Protein AF-E1QRK5-F1 (afdb_monomer)

Sequence (60 aa):
MAELSSYMEKEYEVECDGQIVKLKPVKVWMLAPKGRRGVIIGLFKCPGGKVVRKAIGKAE

Secondary structure (DSSP, 8-state):
---HHHHHHS-EEEEETTEEEEE--SEEEEE--TTS-EEEEEEEE-TTS-EEEEEEEEE-

Solvent-accessible surface area (backbone atoms only — not comparable to full-atom values): 3753 Å² total; per-residue (Å²): 131,86,58,68,66,67,62,41,77,40,72,41,83,42,79,47,97,90,38,81,41,79,44,52,35,80,45,71,48,78,53,63,56,92,98,51,79,23,34,26,36,30,34,32,73,39,95,89,72,51,72,48,78,45,80,77,48,69,48,127

Foldseek 3Di:
DPPQVVQQVAWDFDQDPNDTDTFGFPDWDWDDDPPDWIFIKGWTQDPVRDIDIDTDGIHD

Radius of gyration: 12.03 Å; Cα contacts (8 Å, |Δi|>4): 121; chains: 1; bounding box: 32×15×32 Å

InterPro domains:
  IPR020906 Double-stranded DNA-binding Cren7 [MF_01387] (4-60)
  IPR020906 Double-stranded DNA-binding Cren7 [PF11520] (10-59)
  IPR038647 Cren7 superfamily [G3DSA:2.30.30.610] (11-59)

Organism: Vulcanisaeta distributa (strain DSM 14429 / JCM 11212 / NBRC 100878 / IC-017) (NCBI:txid572478)

Nearest PDB structures (foldseek):
  8wv3-assembly1_H  TM=6.698E-01  e=2.906E-01  Bacillus methanolicus
  8wv3-assembly1_A  TM=6.740E-01  e=5.468E-01  Bacillus methanolicus
  8wv3-assembly1_B  TM=6.639E-01  e=5.468E-01  Bacillus methanolicus
  5c7q-assembly1_B  TM=6.668E-01  e=2.050E+00  Bdellovibrio bacteriovorus HD100
  1vhz-assembly1_B  TM=5.564E-01  e=2.436E+00  Escherichia coli

pLDDT: mean 91.86, std 8.7, range [49.94, 98.0]

Mean predicted aligned error: 3.65 Å

Structure (mmCIF, N/CA/C/O backbone):
data_AF-E1QRK5-F1
#
_entry.id   AF-E1QRK5-F1
#
loop_
_atom_site.group_PDB
_atom_site.id
_atom_site.type_symbol
_atom_site.label_atom_id
_atom_site.label_alt_id
_atom_site.label_comp_id
_atom_site.label_asym_id
_atom_site.label_entity_id
_atom_site.label_seq_id
_atom_site.pdbx_PDB_ins_code
_atom_site.Cartn_x
_atom_site.Cartn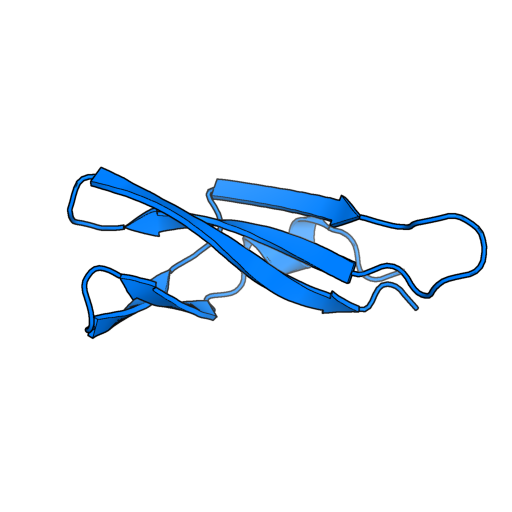_y
_atom_site.Cartn_z
_atom_site.occupancy
_atom_site.B_iso_or_equiv
_atom_site.auth_seq_id
_atom_site.auth_comp_id
_atom_site.auth_asym_id
_atom_site.auth_atom_id
_atom_site.pdbx_PDB_model_num
ATOM 1 N N . MET A 1 1 ? 17.281 3.604 -5.002 1.00 49.94 1 MET A N 1
ATOM 2 C CA . MET A 1 1 ? 16.048 2.818 -4.793 1.00 49.94 1 MET A CA 1
ATOM 3 C C . MET A 1 1 ? 15.588 3.044 -3.369 1.00 49.94 1 MET A C 1
ATOM 5 O O . MET A 1 1 ? 16.337 2.718 -2.460 1.00 49.94 1 MET A O 1
ATOM 9 N N . ALA A 1 2 ? 14.421 3.653 -3.160 1.00 58.88 2 ALA A N 1
ATOM 10 C CA . ALA A 1 2 ? 13.820 3.639 -1.831 1.00 58.88 2 ALA A CA 1
ATOM 11 C C . ALA A 1 2 ? 13.426 2.191 -1.511 1.00 58.88 2 ALA A C 1
ATOM 13 O O . ALA A 1 2 ? 12.676 1.571 -2.266 1.00 58.88 2 ALA A O 1
ATOM 14 N N . GLU A 1 3 ? 13.973 1.649 -0.428 1.00 81.94 3 GLU A N 1
ATOM 15 C CA . GLU A 1 3 ? 13.639 0.314 0.062 1.00 81.94 3 GLU A CA 1
ATOM 16 C C . GLU A 1 3 ? 12.126 0.208 0.312 1.00 81.94 3 GLU A C 1
ATOM 18 O O . GLU A 1 3 ? 11.522 1.105 0.914 1.00 81.94 3 GLU A O 1
ATOM 23 N N . LEU A 1 4 ? 11.495 -0.886 -0.135 1.00 84.25 4 LEU A N 1
ATOM 24 C CA . LEU A 1 4 ? 10.052 -1.115 0.047 1.00 84.25 4 LEU A CA 1
ATOM 25 C C . LEU A 1 4 ? 9.651 -1.103 1.532 1.00 84.25 4 LEU A C 1
ATOM 27 O O . LEU A 1 4 ? 8.520 -0.740 1.859 1.00 84.25 4 LEU A O 1
ATOM 31 N N . SER A 1 5 ? 10.584 -1.439 2.427 1.00 85.56 5 SER A N 1
ATOM 32 C CA . SER A 1 5 ? 10.417 -1.353 3.882 1.00 85.56 5 SER A CA 1
ATOM 33 C C . SER A 1 5 ? 10.065 0.061 4.350 1.00 85.56 5 SER A C 1
ATOM 35 O O . SER A 1 5 ? 9.156 0.226 5.160 1.00 85.56 5 SER A O 1
ATOM 37 N N . SER A 1 6 ?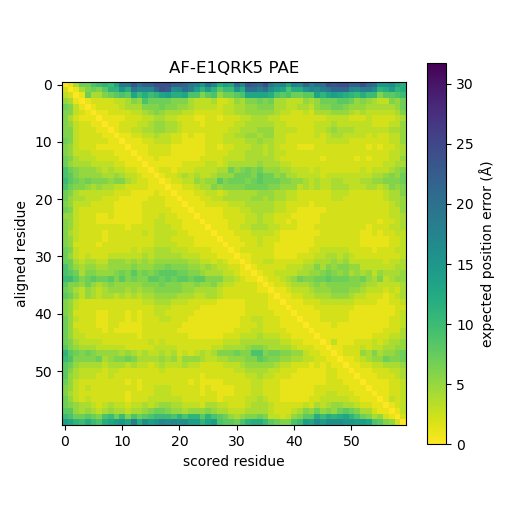 10.675 1.094 3.759 1.00 91.88 6 SER A N 1
ATOM 38 C CA . SER A 1 6 ? 10.404 2.494 4.116 1.00 91.88 6 SER A CA 1
ATOM 39 C C . SER A 1 6 ? 8.960 2.918 3.828 1.00 91.88 6 SER A C 1
ATOM 41 O O . SER A 1 6 ? 8.430 3.822 4.474 1.00 91.88 6 SER A O 1
ATOM 43 N N . TYR A 1 7 ? 8.295 2.265 2.869 1.00 92.06 7 TYR A N 1
ATOM 44 C CA . TYR A 1 7 ? 6.885 2.507 2.578 1.00 92.06 7 TYR A CA 1
ATOM 45 C C . TYR A 1 7 ? 5.957 1.790 3.562 1.00 92.06 7 TYR A C 1
ATOM 47 O O . TYR A 1 7 ? 4.824 2.240 3.712 1.00 92.06 7 TYR A O 1
ATOM 55 N N . MET A 1 8 ? 6.408 0.719 4.230 1.00 93.44 8 MET A N 1
ATOM 56 C CA . MET A 1 8 ? 5.620 0.013 5.248 1.00 93.44 8 MET A CA 1
ATOM 57 C C . MET A 1 8 ? 5.505 0.779 6.566 1.00 93.44 8 MET A C 1
ATOM 59 O O . MET A 1 8 ? 4.499 0.670 7.261 1.00 93.44 8 MET A O 1
ATOM 63 N N . GLU A 1 9 ? 6.512 1.578 6.905 1.00 93.12 9 GLU A N 1
ATOM 64 C CA . GLU A 1 9 ? 6.560 2.282 8.191 1.00 93.12 9 GLU A CA 1
ATOM 65 C C . GLU A 1 9 ? 5.743 3.581 8.207 1.00 93.12 9 GLU A C 1
ATOM 67 O O . GLU A 1 9 ? 5.368 4.064 9.281 1.00 93.12 9 GLU A O 1
ATOM 72 N N . LYS A 1 10 ? 5.439 4.123 7.023 1.00 95.19 10 LYS A N 1
ATOM 73 C CA . LYS A 1 10 ? 4.696 5.372 6.837 1.00 95.19 10 LYS A CA 1
ATOM 74 C C . LYS A 1 10 ? 3.189 5.159 6.933 1.00 95.19 10 LYS A C 1
ATOM 76 O O . LYS A 1 10 ? 2.653 4.134 6.513 1.00 95.19 10 LYS A O 1
ATOM 81 N N . GLU A 1 11 ? 2.506 6.180 7.433 1.00 96.38 11 GLU A N 1
ATOM 82 C CA . GLU A 1 11 ? 1.051 6.261 7.392 1.00 96.38 11 GLU A CA 1
ATOM 83 C C . GLU A 1 11 ? 0.590 6.975 6.127 1.00 96.38 11 GLU A C 1
ATOM 85 O O . GLU A 1 11 ? 1.190 7.959 5.691 1.00 96.38 11 GLU A O 1
ATOM 90 N N . TYR A 1 12 ? -0.504 6.485 5.560 1.00 96.62 12 TYR A N 1
ATOM 91 C CA . TYR A 1 12 ? -1.138 7.072 4.392 1.00 96.62 12 TYR A CA 1
ATOM 92 C C . TYR A 1 12 ? -2.601 7.321 4.692 1.00 96.62 12 TYR A C 1
ATOM 94 O O . TYR A 1 12 ? -3.255 6.530 5.369 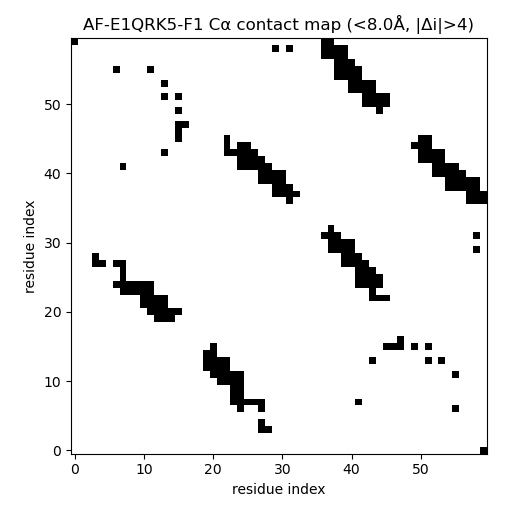1.00 96.62 12 TYR A O 1
ATOM 102 N N . GLU A 1 13 ? -3.120 8.407 4.141 1.00 96.56 13 GLU A N 1
ATOM 103 C CA . GLU A 1 13 ? -4.553 8.651 4.103 1.00 96.56 13 GLU A CA 1
ATOM 104 C C . GLU A 1 13 ? -5.191 7.649 3.145 1.00 96.56 13 GLU A C 1
ATOM 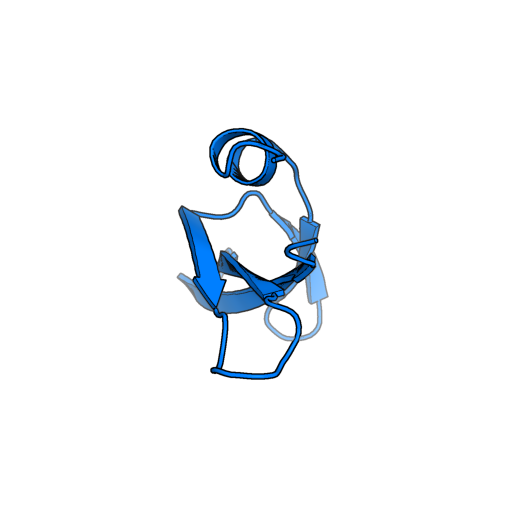106 O O . GLU A 1 13 ? -4.824 7.571 1.970 1.00 96.56 13 GLU A O 1
ATOM 111 N N . VAL A 1 14 ? -6.127 6.855 3.641 1.00 96.31 14 VAL A N 1
ATOM 112 C CA . VAL A 1 14 ? -6.848 5.832 2.891 1.00 96.31 14 VAL A CA 1
ATOM 113 C C . VAL A 1 14 ? -8.329 6.060 3.110 1.00 96.31 14 VAL A C 1
ATOM 115 O O . VAL A 1 14 ? -8.773 6.268 4.235 1.00 96.31 14 VAL A O 1
ATOM 118 N N . GLU A 1 15 ? -9.088 6.032 2.024 1.00 94.94 15 GLU A N 1
ATOM 119 C CA . GLU A 1 15 ? -10.538 6.084 2.109 1.00 94.94 15 GLU A CA 1
ATOM 120 C C . GLU A 1 15 ? -11.070 4.693 2.469 1.00 94.94 15 GLU A C 1
ATOM 122 O O . GLU A 1 15 ? -10.872 3.721 1.735 1.00 94.94 15 GLU A O 1
ATOM 127 N N . CYS A 1 16 ? -11.720 4.607 3.622 1.00 92.69 16 CYS A N 1
ATOM 128 C CA . CYS A 1 16 ? -12.380 3.424 4.144 1.00 92.69 16 CYS A CA 1
ATOM 129 C C . CYS A 1 16 ? -13.852 3.771 4.378 1.00 92.69 16 CYS A C 1
ATOM 131 O O . CYS A 1 16 ? -14.156 4.602 5.228 1.00 92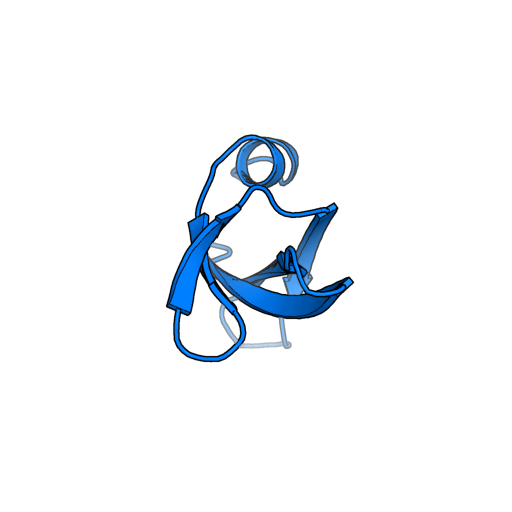.69 16 CYS A O 1
ATOM 133 N N . ASP A 1 17 ? -14.757 3.145 3.620 1.00 89.06 17 ASP A N 1
ATOM 134 C CA . ASP A 1 17 ? -16.212 3.321 3.766 1.00 89.06 17 ASP A CA 1
ATOM 135 C C . ASP A 1 17 ? -16.663 4.801 3.754 1.00 89.06 17 ASP A C 1
ATOM 137 O O . ASP A 1 17 ? -17.532 5.213 4.520 1.00 89.06 17 ASP A O 1
ATOM 141 N N . GLY A 1 18 ? -16.048 5.611 2.882 1.00 90.69 18 GLY A N 1
ATOM 142 C CA . GLY A 1 18 ? -16.343 7.041 2.728 1.00 90.69 18 GLY A CA 1
ATOM 143 C C . GLY A 1 18 ? -15.671 7.957 3.758 1.00 90.69 18 GLY A C 1
ATOM 144 O O . GLY A 1 18 ? -15.907 9.162 3.742 1.00 90.69 18 GLY A O 1
ATOM 145 N N . GLN A 1 19 ? -14.827 7.419 4.644 1.00 93.44 19 GLN A N 1
ATOM 146 C CA . GLN A 1 19 ? -14.043 8.195 5.607 1.00 93.44 19 GLN A CA 1
ATOM 147 C C . GLN A 1 19 ? -12.550 8.107 5.302 1.00 93.44 19 GLN A C 1
ATOM 149 O O . GLN A 1 19 ? -12.022 7.035 5.008 1.00 93.44 19 GLN A O 1
ATOM 154 N N . ILE A 1 20 ? -11.845 9.232 5.413 1.00 95.38 20 ILE A N 1
ATOM 155 C CA . ILE A 1 20 ? -10.389 9.265 5.272 1.00 95.38 20 ILE A CA 1
ATOM 156 C C . ILE A 1 20 ? -9.761 8.919 6.621 1.00 95.38 20 ILE A C 1
ATOM 158 O O . ILE A 1 20 ? -9.929 9.641 7.600 1.00 95.38 20 ILE A O 1
ATOM 162 N N . VAL A 1 21 ? -9.010 7.822 6.660 1.00 95.69 21 VAL A N 1
ATOM 163 C CA . VAL A 1 21 ? -8.289 7.350 7.847 1.00 95.69 21 VAL A CA 1
ATOM 164 C C . VAL A 1 21 ? -6.801 7.217 7.547 1.00 95.69 21 VAL A C 1
ATOM 166 O O . VAL A 1 21 ? -6.409 6.887 6.429 1.00 95.69 21 VAL A O 1
ATOM 169 N N . LYS A 1 22 ? -5.951 7.465 8.545 1.00 96.75 22 LYS A N 1
ATOM 170 C CA . LYS A 1 22 ? -4.505 7.244 8.427 1.00 96.75 22 LYS A CA 1
ATOM 171 C C . LYS A 1 22 ? -4.180 5.814 8.823 1.00 96.75 22 LYS A C 1
ATOM 173 O O . LYS A 1 22 ? 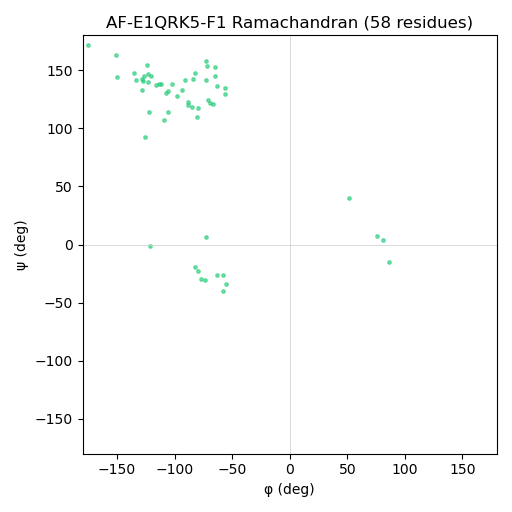-4.487 5.397 9.935 1.00 96.75 22 LYS A O 1
ATOM 178 N N . LEU A 1 23 ? -3.599 5.055 7.900 1.00 96.94 23 LEU A N 1
ATOM 179 C CA . LEU A 1 23 ? -3.263 3.650 8.107 1.00 96.94 23 LEU A CA 1
ATOM 180 C C . LEU A 1 23 ? -1.857 3.349 7.598 1.00 96.94 23 LEU A C 1
ATOM 182 O O . LEU A 1 23 ? -1.411 3.907 6.592 1.00 96.94 23 LEU A O 1
ATOM 186 N N . LYS A 1 24 ? -1.186 2.407 8.262 1.00 96.88 24 LYS A N 1
ATOM 187 C CA . LYS A 1 24 ? 0.016 1.756 7.732 1.00 96.88 24 LYS A CA 1
ATOM 188 C C . LYS A 1 24 ? -0.383 0.603 6.807 1.00 96.88 24 LYS A C 1
ATOM 190 O O . LYS A 1 24 ? -1.372 -0.086 7.085 1.00 96.88 24 LYS A O 1
ATOM 195 N N . PRO A 1 25 ? 0.342 0.373 5.703 1.00 97.31 25 PRO A N 1
ATOM 196 C CA . PRO A 1 25 ? 0.050 -0.748 4.828 1.00 97.31 25 PRO A CA 1
ATOM 197 C C . PRO A 1 25 ? 0.474 -2.066 5.485 1.00 97.31 25 PRO A C 1
ATOM 199 O O . PRO A 1 25 ? 1.524 -2.176 6.105 1.00 97.31 25 PRO A O 1
ATOM 202 N N . VAL A 1 26 ? -0.342 -3.095 5.289 1.00 97.00 26 VAL A N 1
ATOM 203 C CA . VAL A 1 26 ? -0.087 -4.483 5.700 1.00 97.00 26 VAL A CA 1
ATOM 204 C C . VAL A 1 26 ? 0.906 -5.160 4.753 1.00 97.00 26 VAL A C 1
ATOM 206 O O . VAL A 1 26 ? 1.637 -6.066 5.140 1.00 97.00 26 VAL A O 1
ATOM 209 N N . LYS A 1 27 ? 0.916 -4.745 3.482 1.00 96.88 27 LYS A N 1
ATOM 210 C CA . LYS A 1 27 ? 1.858 -5.228 2.471 1.00 96.88 27 LYS A CA 1
ATOM 211 C C . LYS A 1 27 ? 2.124 -4.138 1.448 1.00 96.88 27 LYS A C 1
ATOM 213 O O . LYS A 1 27 ? 1.204 -3.415 1.071 1.00 96.88 27 LYS A O 1
ATOM 218 N N . VAL A 1 28 ? 3.358 -4.073 0.964 1.00 97.06 28 VAL A N 1
ATOM 219 C CA . VAL A 1 28 ? 3.772 -3.155 -0.098 1.00 97.06 28 VAL A CA 1
ATOM 220 C C . VAL A 1 28 ? 4.466 -3.939 -1.208 1.00 97.06 28 VAL A C 1
ATOM 222 O O . VAL A 1 28 ? 5.206 -4.882 -0.934 1.00 97.06 28 VAL A O 1
ATOM 225 N N . TRP A 1 29 ? 4.208 -3.578 -2.463 1.00 95.38 29 TRP A N 1
ATOM 226 C CA . TRP A 1 29 ? 4.919 -4.121 -3.622 1.00 95.38 29 TRP A CA 1
ATOM 227 C C . TRP A 1 29 ? 4.970 -3.109 -4.765 1.00 95.38 29 TRP A C 1
ATOM 229 O O . TRP A 1 29 ? 4.204 -2.146 -4.809 1.00 95.38 29 TRP A O 1
ATOM 239 N N . MET A 1 30 ? 5.870 -3.351 -5.714 1.00 94.75 30 MET A N 1
ATOM 240 C CA . MET A 1 30 ? 5.966 -2.583 -6.949 1.00 94.75 30 MET A CA 1
ATOM 241 C C . MET A 1 30 ? 5.157 -3.261 -8.059 1.00 94.75 30 MET A C 1
ATOM 243 O O . MET A 1 30 ? 5.270 -4.465 -8.278 1.00 94.75 30 MET A O 1
ATOM 247 N N . LEU A 1 31 ? 4.358 -2.480 -8.782 1.00 94.50 31 LEU A N 1
ATOM 248 C CA . LEU A 1 31 ? 3.715 -2.873 -10.030 1.00 94.50 31 LEU A CA 1
ATOM 249 C C . LEU A 1 31 ? 4.393 -2.114 -11.176 1.00 94.50 31 LEU A C 1
ATOM 251 O O . LEU A 1 31 ? 4.195 -0.909 -11.320 1.00 94.50 31 LEU A O 1
ATOM 255 N N . ALA A 1 32 ? 5.193 -2.812 -11.982 1.00 93.19 32 ALA A N 1
ATOM 256 C CA . ALA A 1 32 ? 5.967 -2.221 -13.075 1.00 93.19 32 ALA A CA 1
ATOM 257 C C . ALA A 1 32 ? 5.674 -2.927 -14.415 1.00 93.19 32 ALA A C 1
ATOM 259 O O . ALA A 1 32 ? 6.292 -3.945 -14.730 1.00 93.19 32 ALA A O 1
ATOM 260 N N . PRO A 1 33 ? 4.712 -2.424 -15.213 1.00 90.56 33 PRO A N 1
ATOM 261 C CA . PRO A 1 33 ? 4.484 -2.909 -16.571 1.00 90.56 33 PRO A CA 1
ATOM 262 C C . PRO A 1 33 ? 5.685 -2.605 -17.475 1.00 90.56 33 PRO A C 1
ATOM 264 O O . PRO A 1 33 ? 6.291 -1.538 -17.369 1.00 90.56 33 PRO A O 1
ATOM 267 N N . LYS A 1 34 ? 5.996 -3.502 -18.419 1.00 92.25 34 LYS A N 1
ATOM 268 C CA . LYS A 1 34 ? 7.075 -3.272 -19.395 1.00 92.25 34 LYS A CA 1
ATOM 269 C C . LYS A 1 34 ? 6.834 -1.964 -20.163 1.00 92.25 34 LYS A C 1
ATOM 271 O O . LYS A 1 34 ? 5.743 -1.744 -20.686 1.00 92.25 34 LYS A O 1
ATOM 276 N N . GLY A 1 35 ? 7.850 -1.103 -20.220 1.00 90.56 35 GLY A N 1
ATOM 277 C CA . GLY A 1 35 ? 7.797 0.177 -20.937 1.00 90.56 35 GLY A CA 1
ATOM 278 C C . GLY A 1 35 ? 7.011 1.295 -20.238 1.00 90.56 35 GLY A C 1
ATOM 279 O O . GLY A 1 35 ? 6.819 2.352 -20.832 1.00 90.56 35 GLY A O 1
ATOM 280 N N . ARG A 1 36 ? 6.553 1.101 -18.992 1.00 89.56 36 ARG A N 1
ATOM 281 C CA . ARG A 1 36 ? 5.923 2.151 -18.174 1.00 89.56 36 ARG A CA 1
ATOM 282 C C . ARG A 1 36 ? 6.654 2.313 -16.845 1.00 89.56 36 ARG A C 1
ATOM 284 O O . ARG A 1 36 ? 7.255 1.370 -16.341 1.00 89.56 36 ARG A O 1
ATOM 291 N N . ARG A 1 37 ? 6.565 3.511 -16.260 1.00 88.69 37 ARG A N 1
ATOM 292 C CA . ARG A 1 37 ? 7.066 3.757 -14.899 1.00 88.69 37 ARG A CA 1
ATOM 293 C C . ARG A 1 37 ? 6.288 2.902 -13.903 1.00 88.69 37 ARG A C 1
ATOM 295 O O . ARG A 1 37 ? 5.062 2.804 -14.004 1.00 88.69 37 ARG A O 1
ATOM 302 N N . GLY A 1 38 ? 7.000 2.289 -12.962 1.00 92.31 38 GLY A N 1
ATOM 303 C CA . GLY A 1 38 ? 6.377 1.470 -11.933 1.00 92.31 38 GLY A CA 1
ATOM 304 C C . GLY A 1 38 ? 5.642 2.315 -10.896 1.00 92.31 38 GLY A C 1
ATOM 305 O O . GLY A 1 38 ? 5.914 3.501 -10.705 1.00 92.31 38 GLY A O 1
ATOM 306 N N . VAL A 1 39 ? 4.699 1.692 -10.204 1.00 95.19 39 VAL A N 1
ATOM 307 C CA . VAL A 1 39 ? 3.959 2.286 -9.089 1.00 95.19 39 VAL A CA 1
ATOM 308 C C . VAL A 1 39 ? 4.131 1.412 -7.854 1.00 95.19 39 VAL A C 1
ATOM 310 O O . VAL A 1 39 ? 4.125 0.185 -7.946 1.00 95.19 39 VAL A O 1
ATOM 313 N N . ILE A 1 40 ? 4.296 2.037 -6.694 1.00 95.81 40 ILE A N 1
ATOM 314 C CA . ILE A 1 40 ? 4.316 1.344 -5.409 1.00 95.81 40 ILE 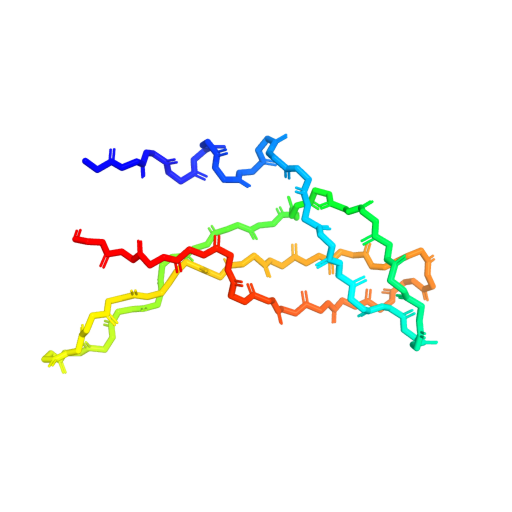A CA 1
ATOM 315 C C . ILE A 1 40 ? 2.879 1.264 -4.902 1.00 95.81 40 ILE A C 1
ATOM 317 O O . ILE A 1 40 ? 2.207 2.288 -4.756 1.00 95.81 40 ILE A O 1
ATOM 321 N N . ILE A 1 41 ? 2.402 0.048 -4.652 1.00 97.06 41 ILE A N 1
ATOM 322 C CA . ILE A 1 41 ? 1.056 -0.232 -4.153 1.00 97.06 41 ILE A CA 1
ATOM 323 C C . ILE A 1 41 ? 1.148 -0.676 -2.697 1.00 97.06 41 ILE A C 1
ATOM 325 O O . ILE A 1 41 ? 1.907 -1.587 -2.372 1.00 97.06 41 ILE A O 1
ATOM 329 N N . GLY A 1 42 ? 0.339 -0.055 -1.839 1.00 97.50 42 GLY A N 1
ATOM 330 C CA . GLY A 1 42 ? 0.093 -0.500 -0.471 1.00 97.50 42 GLY A CA 1
ATOM 331 C C . GLY A 1 42 ? -1.259 -1.202 -0.355 1.00 97.50 42 GLY A C 1
ATOM 332 O O . GLY A 1 42 ? -2.250 -0.746 -0.930 1.00 97.50 42 GLY A O 1
ATOM 333 N N . LEU A 1 43 ? -1.304 -2.304 0.391 1.00 98.00 43 LEU A N 1
ATOM 334 C CA . LEU A 1 43 ? -2.529 -2.955 0.856 1.00 98.00 43 LEU A CA 1
ATOM 335 C C . LEU A 1 43 ? -2.815 -2.512 2.288 1.00 98.00 43 LEU A C 1
ATOM 337 O O . LEU A 1 43 ? -1.962 -2.673 3.152 1.00 98.00 43 LEU A O 1
ATOM 341 N N . PHE A 1 44 ? -4.021 -2.034 2.551 1.00 97.81 44 PHE A N 1
ATOM 342 C CA . PHE A 1 44 ? -4.450 -1.520 3.846 1.00 97.81 44 PHE A CA 1
ATOM 343 C C . PHE A 1 44 ? -5.640 -2.320 4.356 1.00 97.81 44 PHE A C 1
ATOM 345 O O . PHE A 1 44 ? -6.484 -2.747 3.567 1.00 97.81 44 PHE A O 1
ATOM 352 N N . LYS A 1 45 ? -5.713 -2.510 5.674 1.00 97.06 45 LYS A N 1
ATOM 353 C CA . LYS A 1 45 ? -6.871 -3.101 6.346 1.00 97.06 45 LYS A CA 1
ATOM 354 C C . LYS A 1 45 ? -7.634 -1.990 7.057 1.00 97.06 45 LYS A C 1
ATOM 356 O O . LYS A 1 45 ? -7.106 -1.384 7.983 1.00 97.06 45 LYS A O 1
ATOM 361 N N . CYS A 1 46 ? -8.851 -1.724 6.603 1.00 95.06 46 CYS A N 1
ATOM 362 C CA . CYS A 1 46 ? -9.736 -0.742 7.210 1.00 95.06 46 CYS A CA 1
ATOM 363 C C . CYS A 1 46 ? -10.270 -1.251 8.563 1.00 95.06 46 CYS A C 1
ATOM 365 O O . CYS A 1 46 ? -10.411 -2.467 8.740 1.00 95.06 46 CYS A O 1
ATOM 367 N N . PRO A 1 47 ? -10.642 -0.353 9.496 1.00 92.44 47 PRO A N 1
ATOM 368 C CA . PRO A 1 47 ? -11.241 -0.735 10.779 1.00 92.44 47 PRO A CA 1
ATOM 369 C C . PRO A 1 47 ? -12.498 -1.610 10.637 1.00 92.44 47 PRO A C 1
ATOM 371 O O . PRO A 1 47 ? -12.688 -2.538 11.414 1.00 92.44 47 PRO A O 1
ATOM 374 N N . GLY A 1 48 ? -13.304 -1.386 9.591 1.00 90.50 48 GLY A N 1
ATOM 375 C CA . GLY A 1 48 ? -14.478 -2.205 9.250 1.00 90.50 48 GLY A CA 1
ATOM 376 C C . GLY A 1 48 ? -14.164 -3.591 8.664 1.00 90.50 48 GLY A C 1
ATOM 377 O O . GLY A 1 48 ? -15.061 -4.277 8.188 1.00 90.50 48 GLY A O 1
ATOM 378 N N . GLY A 1 49 ? -12.894 -4.009 8.632 1.00 91.00 49 GLY A N 1
ATOM 379 C CA . GLY A 1 49 ? -12.458 -5.331 8.167 1.00 91.00 49 GLY A CA 1
ATOM 380 C C . GLY A 1 49 ? -12.225 -5.452 6.657 1.00 91.00 49 GLY A C 1
ATOM 381 O O . GLY A 1 49 ? -11.545 -6.385 6.226 1.00 91.00 49 GLY A O 1
ATOM 382 N N . LYS A 1 50 ? -12.714 -4.499 5.853 1.00 94.00 50 LYS A N 1
ATOM 383 C CA . LYS A 1 50 ? -12.427 -4.424 4.411 1.00 94.00 50 LYS A CA 1
ATOM 384 C C . LYS A 1 50 ? -10.945 -4.159 4.148 1.00 94.00 50 LYS A C 1
ATOM 386 O O . LYS A 1 50 ? -10.254 -3.533 4.952 1.00 94.00 50 LYS A O 1
ATOM 391 N N . VAL A 1 51 ? -10.463 -4.602 2.990 1.00 96.31 51 VAL A N 1
ATOM 392 C CA . VAL A 1 51 ? -9.093 -4.344 2.533 1.00 96.31 51 VAL A CA 1
ATOM 393 C C . VAL A 1 51 ? -9.093 -3.500 1.266 1.00 96.31 51 VAL A C 1
ATOM 395 O O . VAL A 1 51 ? -9.883 -3.738 0.356 1.00 96.31 51 VAL A O 1
ATOM 398 N N . VAL A 1 52 ? -8.192 -2.522 1.202 1.00 96.56 52 VAL A N 1
ATOM 399 C CA . VAL A 1 52 ? -8.100 -1.556 0.100 1.00 96.56 52 VAL A CA 1
ATOM 400 C C . VAL A 1 52 ? -6.670 -1.515 -0.423 1.00 96.56 52 VAL A C 1
ATOM 402 O O . VAL A 1 52 ? -5.713 -1.611 0.344 1.00 96.56 52 VAL A O 1
ATOM 405 N N . ARG A 1 53 ? -6.508 -1.376 -1.741 1.00 97.06 53 ARG A N 1
ATOM 406 C CA . ARG A 1 53 ? -5.207 -1.128 -2.374 1.00 97.06 53 ARG A CA 1
ATOM 407 C C . ARG A 1 53 ? -5.136 0.322 -2.823 1.00 97.06 53 ARG A C 1
ATOM 409 O O . ARG A 1 53 ? -6.052 0.793 -3.488 1.00 97.06 53 ARG A O 1
ATOM 416 N N . LYS A 1 54 ? -4.039 1.005 -2.504 1.00 96.56 54 LYS A N 1
ATOM 417 C CA . LYS A 1 54 ? -3.801 2.394 -2.911 1.00 96.56 54 LYS A CA 1
ATOM 418 C C . LYS A 1 54 ? -2.385 2.555 -3.454 1.00 96.56 54 LYS A C 1
ATOM 420 O O . LYS A 1 54 ? -1.444 1.955 -2.936 1.00 96.56 54 LYS A O 1
ATOM 425 N N . ALA A 1 55 ? -2.238 3.361 -4.502 1.00 95.94 55 ALA A N 1
ATOM 426 C CA . ALA A 1 55 ? -0.930 3.795 -4.975 1.00 95.94 55 ALA A CA 1
ATOM 427 C C . ALA A 1 55 ? -0.323 4.785 -3.972 1.00 95.94 55 ALA A C 1
ATOM 429 O O . ALA A 1 55 ? -0.942 5.796 -3.646 1.00 95.94 55 ALA A O 1
ATOM 430 N N . ILE A 1 56 ? 0.877 4.479 -3.484 1.00 95.44 56 ILE A N 1
ATOM 431 C CA . ILE A 1 56 ? 1.562 5.227 -2.416 1.00 95.44 56 ILE A CA 1
ATOM 432 C C . ILE A 1 56 ? 2.929 5.774 -2.834 1.00 95.44 56 ILE A C 1
ATOM 434 O O . ILE A 1 56 ? 3.599 6.451 -2.060 1.00 95.44 56 ILE A O 1
ATOM 438 N N . GLY A 1 57 ? 3.351 5.499 -4.067 1.00 92.38 57 GLY A N 1
ATOM 439 C CA . GLY A 1 57 ? 4.606 6.000 -4.609 1.00 92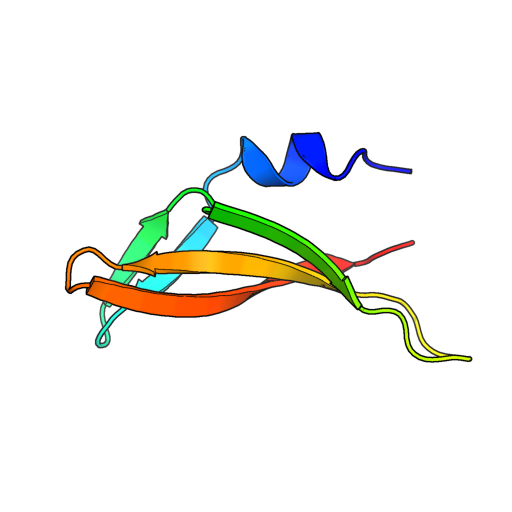.38 57 GLY A CA 1
ATOM 440 C C . GLY A 1 57 ? 4.781 5.639 -6.077 1.00 92.38 57 GLY A C 1
ATOM 441 O O . GLY A 1 57 ? 4.007 4.864 -6.637 1.00 92.38 57 GLY A O 1
ATOM 442 N N . LYS A 1 58 ? 5.817 6.193 -6.700 1.00 89.00 58 LYS A N 1
ATOM 443 C CA . LYS A 1 58 ? 6.268 5.825 -8.046 1.00 89.00 58 LYS A CA 1
ATOM 444 C C . LYS A 1 58 ? 7.622 5.139 -7.911 1.00 89.00 58 LYS A C 1
ATOM 446 O O . LYS A 1 58 ? 8.434 5.568 -7.099 1.00 89.00 58 LYS A O 1
ATOM 451 N N . ALA A 1 59 ? 7.825 4.066 -8.663 1.00 79.94 59 ALA A N 1
ATOM 452 C CA . ALA A 1 59 ? 9.146 3.487 -8.824 1.00 79.94 59 ALA A CA 1
ATOM 453 C C . ALA A 1 59 ? 9.869 4.320 -9.882 1.00 79.94 59 ALA A C 1
ATOM 455 O O . ALA A 1 59 ? 9.443 4.341 -11.043 1.00 79.94 59 ALA A O 1
ATOM 456 N N . GLU A 1 60 ? 10.867 5.077 -9.437 1.00 66.56 60 GLU A N 1
ATOM 457 C CA . GLU A 1 60 ? 11.819 5.768 -10.310 1.00 66.56 60 GLU A CA 1
ATOM 458 C C . GLU A 1 60 ? 12.855 4.794 -10.866 1.00 66.56 60 GLU A C 1
ATOM 460 O O . GLU A 1 60 ? 13.311 3.915 -10.094 1.00 66.56 60 GL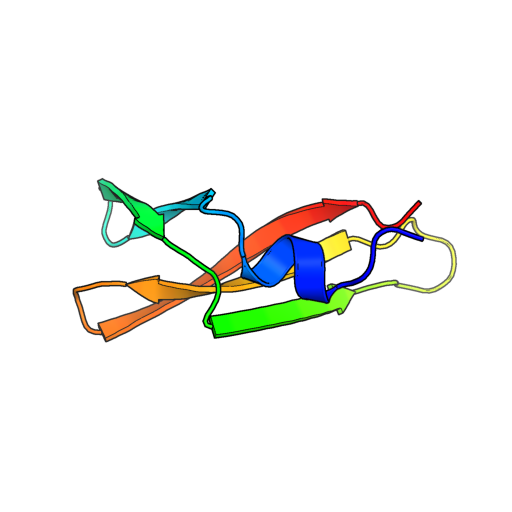U A O 1
#